Protein AF-A0A2R7QMN0-F1 (afdb_monomer_lite)

Secondary structure (DSSP, 8-state):
--HHHHHHHHHHHHHHTTEEES-GGGTT--BTTEEEEEEEETTSS-EEEEEEE----TT----GGG--EEEETTT--EEE--S-HHHHHHHHHHHHHT-

pLDDT: mean 88.01, std 8.48, range [57.75, 96.19]

Foldseek 3Di:
DFLVVLLVVLQVLLVVLQKHFPDPVQSFPADPQKGKTWIDRRPDRDIWMKIWHADDDPPDDSGSRRTFWIAIPVPRDIQGDDPDPVVNVVRSNVVSVVD

Structure (mmCIF, N/CA/C/O backbone):
data_AF-A0A2R7QMN0-F1
#
_entry.id   AF-A0A2R7QMN0-F1
#
loop_
_atom_site.group_PDB
_atom_site.id
_atom_site.type_symbol
_atom_site.label_atom_id
_atom_site.label_alt_id
_atom_site.label_comp_id
_atom_site.label_asym_id
_atom_site.label_entity_id
_atom_site.label_seq_id
_atom_site.pdbx_PDB_ins_code
_atom_site.Cartn_x
_atom_site.Cartn_y
_atom_site.Cartn_z
_atom_site.occupancy
_atom_site.B_iso_or_equiv
_atom_site.auth_seq_id
_atom_site.auth_comp_id
_atom_site.auth_asym_id
_atom_site.auth_atom_id
_atom_site.pdbx_PDB_model_num
ATOM 1 N N . MET A 1 1 ? -0.553 1.765 -17.767 1.00 67.56 1 MET A N 1
ATOM 2 C CA . MET A 1 1 ? -0.392 2.621 -16.581 1.00 67.56 1 MET A CA 1
ATOM 3 C C . MET A 1 1 ? 0.934 2.280 -15.920 1.00 67.56 1 MET A C 1
ATOM 5 O O . MET A 1 1 ? 1.285 1.101 -15.917 1.00 67.56 1 MET A O 1
ATOM 9 N N . HIS A 1 2 ? 1.699 3.270 -15.461 1.00 82.94 2 HIS A N 1
ATOM 10 C CA . HIS A 1 2 ? 2.987 3.031 -14.802 1.00 82.94 2 HIS A CA 1
ATOM 11 C C . HIS A 1 2 ? 2.792 2.845 -13.290 1.00 82.94 2 HIS A C 1
ATOM 13 O O . HIS A 1 2 ? 1.825 3.344 -12.725 1.00 82.94 2 HIS A O 1
ATOM 19 N N . ALA A 1 3 ? 3.722 2.162 -12.617 1.00 85.31 3 ALA A N 1
ATOM 20 C CA . ALA A 1 3 ? 3.713 1.972 -11.159 1.00 85.31 3 ALA A CA 1
ATOM 21 C C . ALA A 1 3 ? 3.494 3.268 -10.361 1.00 85.31 3 ALA A C 1
ATOM 23 O O . ALA A 1 3 ? 2.749 3.277 -9.386 1.00 85.31 3 ALA A O 1
ATOM 24 N N . ARG A 1 4 ? 4.057 4.388 -10.826 1.00 89.38 4 ARG A N 1
ATOM 25 C CA . ARG A 1 4 ? 3.833 5.703 -10.215 1.00 89.38 4 ARG A CA 1
ATOM 26 C C . ARG A 1 4 ? 2.357 6.112 -10.203 1.00 89.38 4 ARG A C 1
ATOM 28 O O . ARG A 1 4 ? 1.887 6.643 -9.202 1.00 89.38 4 ARG A O 1
ATOM 35 N N . ASP A 1 5 ? 1.643 5.870 -11.296 1.00 90.31 5 ASP A N 1
ATOM 36 C CA . ASP A 1 5 ? 0.227 6.217 -11.421 1.00 90.31 5 ASP A CA 1
ATOM 37 C C . ASP A 1 5 ? -0.617 5.339 -10.484 1.00 90.31 5 ASP A C 1
ATOM 39 O O . ASP A 1 5 ? -1.467 5.853 -9.763 1.00 90.31 5 ASP A O 1
ATOM 43 N N . TRP A 1 6 ? -0.303 4.037 -10.411 1.00 90.94 6 TRP A N 1
ATOM 44 C CA . TRP A 1 6 ? -0.932 3.103 -9.470 1.00 90.94 6 TRP A CA 1
ATOM 45 C C . TRP A 1 6 ? -0.732 3.526 -8.009 1.00 90.94 6 TRP A C 1
ATOM 47 O O . TRP A 1 6 ? -1.663 3.450 -7.212 1.00 90.94 6 TRP A O 1
ATOM 57 N N . MET A 1 7 ? 0.461 4.013 -7.648 1.00 93.50 7 MET A N 1
ATOM 58 C CA . MET A 1 7 ? 0.728 4.546 -6.307 1.00 93.50 7 MET A CA 1
ATOM 59 C C . MET A 1 7 ? -0.104 5.797 -6.018 1.00 93.50 7 MET A C 1
ATOM 61 O O . MET A 1 7 ? -0.727 5.889 -4.963 1.00 93.50 7 MET A O 1
ATOM 65 N N . ILE A 1 8 ? -0.134 6.761 -6.943 1.00 93.06 8 ILE A N 1
ATOM 66 C CA . ILE A 1 8 ? -0.927 7.990 -6.779 1.00 93.06 8 ILE A CA 1
ATOM 67 C C . ILE A 1 8 ? -2.399 7.641 -6.569 1.00 93.06 8 ILE A C 1
ATOM 69 O O . ILE A 1 8 ? -3.034 8.170 -5.660 1.00 93.06 8 ILE A O 1
ATOM 73 N N . GLU A 1 9 ? -2.917 6.720 -7.369 1.00 93.44 9 GLU A N 1
ATOM 74 C CA . GLU A 1 9 ? -4.293 6.269 -7.269 1.00 93.44 9 GLU A CA 1
ATOM 75 C C . GLU A 1 9 ? -4.582 5.535 -5.952 1.00 93.44 9 GLU A C 1
ATOM 77 O O . GLU A 1 9 ? -5.570 5.841 -5.281 1.00 93.44 9 GLU A O 1
ATOM 82 N N . LEU A 1 10 ? -3.691 4.636 -5.525 1.00 94.88 10 LEU A N 1
ATOM 83 C CA . LEU A 1 10 ? -3.787 3.983 -4.220 1.00 94.88 10 LEU A CA 1
ATOM 84 C C . LEU A 1 10 ? -3.830 5.019 -3.091 1.00 94.88 10 LEU A C 1
ATOM 86 O O . LEU A 1 10 ? -4.667 4.910 -2.198 1.00 94.88 10 LEU A O 1
ATOM 90 N N . ARG A 1 11 ? -2.983 6.053 -3.146 1.00 95.19 11 ARG A N 1
ATOM 91 C CA . ARG A 1 11 ? -2.989 7.154 -2.173 1.00 95.19 11 ARG A CA 1
ATOM 92 C C . ARG A 1 11 ? -4.319 7.905 -2.162 1.00 95.19 11 ARG A C 1
ATOM 94 O O . ARG A 1 11 ? -4.807 8.224 -1.082 1.00 95.19 11 ARG A O 1
ATOM 101 N N . THR A 1 12 ? -4.905 8.184 -3.325 1.00 94.81 12 THR A N 1
ATOM 102 C CA . THR A 1 12 ? -6.231 8.813 -3.412 1.00 94.81 12 THR A CA 1
ATOM 103 C C . THR A 1 12 ? -7.291 7.947 -2.737 1.00 94.81 12 THR A C 1
ATOM 105 O O . THR A 1 12 ? -8.045 8.445 -1.908 1.00 94.81 12 THR A O 1
ATOM 108 N N . HIS A 1 13 ? -7.306 6.642 -3.007 1.00 95.00 13 HIS A N 1
ATOM 109 C CA . HIS A 1 13 ? -8.267 5.736 -2.381 1.00 95.00 13 HIS A CA 1
ATOM 110 C C . HIS A 1 13 ? -8.061 5.565 -0.874 1.00 95.00 13 HIS A C 1
ATOM 112 O O . HIS A 1 13 ? -9.045 5.448 -0.146 1.00 95.00 13 HIS A O 1
ATOM 118 N N . LEU A 1 14 ? -6.812 5.559 -0.405 1.00 95.56 14 LEU A N 1
ATOM 119 C CA . LEU A 1 14 ? -6.491 5.581 1.022 1.00 95.56 14 LEU A CA 1
ATOM 120 C C . LEU A 1 14 ? -7.066 6.837 1.681 1.00 95.56 14 LEU A C 1
ATOM 122 O O . LEU A 1 14 ? -7.800 6.721 2.659 1.00 95.56 14 LEU A O 1
ATOM 126 N N . HIS A 1 15 ? -6.814 8.007 1.093 1.00 94.81 15 HIS A N 1
ATOM 127 C CA . HIS A 1 15 ? -7.330 9.281 1.588 1.00 94.81 15 HIS A CA 1
ATOM 128 C C . HIS A 1 15 ? -8.864 9.297 1.639 1.00 94.81 15 HIS A C 1
ATOM 130 O O . HIS A 1 15 ? -9.444 9.649 2.662 1.00 94.81 15 HIS A O 1
ATOM 136 N N . ASP A 1 16 ? -9.539 8.833 0.585 1.00 94.06 16 ASP A N 1
ATOM 137 C CA . ASP A 1 16 ? -11.006 8.735 0.554 1.00 94.06 16 ASP A CA 1
ATOM 138 C C . ASP A 1 16 ? -11.568 7.772 1.617 1.00 94.06 16 ASP A C 1
ATOM 140 O O . ASP A 1 16 ? -12.716 7.911 2.045 1.00 94.06 16 ASP A O 1
ATOM 144 N N . ALA A 1 17 ? -10.767 6.799 2.059 1.00 94.12 17 ALA A N 1
ATOM 145 C CA . ALA A 1 17 ? -11.096 5.878 3.143 1.00 94.12 17 ALA A CA 1
ATOM 146 C C . ALA A 1 17 ? -10.695 6.398 4.539 1.00 94.12 17 ALA A C 1
ATOM 148 O O . ALA A 1 17 ? -10.885 5.681 5.521 1.00 94.12 17 ALA A O 1
ATOM 149 N N . GLY A 1 18 ? -10.167 7.622 4.642 1.00 95.00 18 GLY A N 1
ATOM 150 C CA . GLY A 1 18 ? -9.734 8.237 5.900 1.00 95.00 18 GLY A CA 1
ATOM 151 C C . GLY A 1 18 ? -8.309 7.882 6.326 1.00 95.00 18 GLY A C 1
ATOM 152 O O . GLY A 1 18 ? -7.972 8.065 7.493 1.00 95.00 18 GLY A O 1
ATOM 153 N N . TRP A 1 19 ? -7.478 7.360 5.421 1.00 95.94 19 TRP A N 1
ATOM 154 C CA . TRP A 1 19 ? -6.068 7.050 5.664 1.00 95.94 19 TRP A CA 1
ATOM 155 C C . TRP A 1 19 ? -5.149 8.061 4.987 1.00 95.94 19 TRP A C 1
ATOM 157 O O . TRP A 1 19 ? -5.232 8.287 3.781 1.00 95.94 19 TRP A O 1
ATOM 167 N N . THR A 1 20 ? -4.184 8.580 5.736 1.00 94.31 20 THR A N 1
ATOM 168 C CA . THR A 1 20 ? -3.227 9.567 5.234 1.00 94.31 20 THR A CA 1
ATOM 169 C C . THR A 1 20 ? -1.804 9.043 5.377 1.00 94.31 20 THR A C 1
ATOM 171 O O . THR A 1 20 ? -1.446 8.466 6.402 1.00 94.31 20 THR A O 1
ATOM 174 N N . VAL A 1 21 ? -0.993 9.236 4.331 1.00 93.69 21 VAL A N 1
ATOM 175 C CA . VAL A 1 21 ? 0.443 8.923 4.367 1.00 93.69 21 VAL A CA 1
ATOM 176 C C . VAL A 1 21 ? 1.155 10.000 5.183 1.00 93.69 21 VAL A C 1
ATOM 178 O O . VAL A 1 21 ? 1.091 11.177 4.820 1.00 93.69 21 VAL A O 1
ATOM 181 N N . SER A 1 22 ? 1.829 9.602 6.261 1.00 88.75 22 SER A N 1
ATOM 182 C CA . SER A 1 22 ? 2.429 10.512 7.248 1.00 88.75 22 SER A CA 1
ATOM 183 C C . SER A 1 22 ? 3.488 11.435 6.649 1.00 88.75 22 SER A C 1
ATOM 185 O O . SER A 1 22 ? 3.545 12.613 7.001 1.00 88.75 22 SER A O 1
ATOM 187 N N . ASN A 1 23 ? 4.304 10.924 5.722 1.00 85.94 23 ASN A N 1
ATOM 188 C CA . ASN A 1 23 ? 5.356 11.693 5.070 1.00 85.94 23 ASN A CA 1
ATOM 189 C C . ASN A 1 23 ? 5.158 11.743 3.553 1.00 85.94 23 ASN A C 1
ATOM 191 O O . ASN A 1 23 ? 5.621 10.892 2.796 1.00 85.94 23 ASN A O 1
ATOM 195 N N . THR A 1 24 ? 4.470 12.780 3.077 1.00 82.06 24 THR A N 1
ATOM 196 C CA . THR A 1 24 ? 4.210 12.930 1.641 1.00 82.06 24 THR A CA 1
ATOM 197 C C . THR A 1 24 ? 5.448 13.321 0.826 1.00 82.06 24 THR A C 1
ATOM 199 O O . THR A 1 24 ? 5.400 13.254 -0.401 1.00 82.06 24 THR A O 1
ATOM 202 N N . ALA A 1 25 ? 6.536 13.765 1.468 1.00 80.50 25 ALA A N 1
ATOM 203 C CA . ALA A 1 25 ? 7.777 14.111 0.772 1.00 80.50 25 ALA A CA 1
ATOM 204 C C . ALA A 1 25 ? 8.524 12.860 0.273 1.00 80.50 25 ALA A C 1
ATOM 206 O O . ALA A 1 25 ? 9.210 12.927 -0.744 1.00 80.50 25 ALA A O 1
ATOM 207 N N . GLU A 1 26 ? 8.312 11.720 0.932 1.00 78.94 26 G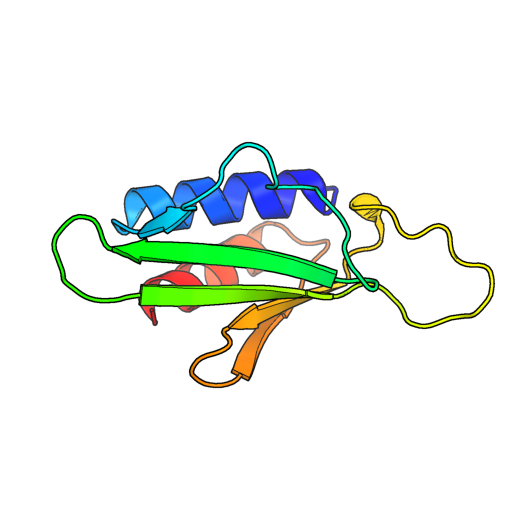LU A N 1
ATOM 208 C CA . GLU A 1 26 ? 9.037 10.463 0.704 1.00 78.94 26 GLU A CA 1
ATOM 209 C C . GLU A 1 26 ? 8.204 9.439 -0.085 1.00 78.94 26 GLU A C 1
ATOM 211 O O . GLU A 1 26 ? 8.575 8.278 -0.211 1.00 78.94 26 GLU A O 1
ATOM 216 N N . LEU A 1 27 ? 7.090 9.867 -0.702 1.00 85.62 27 LEU A N 1
ATOM 217 C CA . LEU A 1 27 ? 6.150 8.979 -1.412 1.00 85.62 27 LEU A CA 1
ATOM 218 C C . LEU A 1 27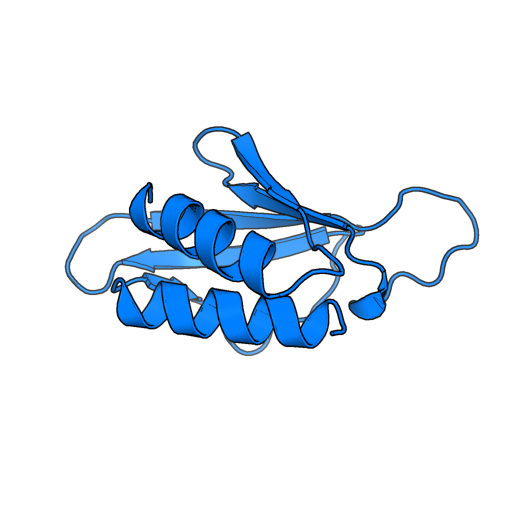 ? 6.799 8.072 -2.465 1.00 85.62 27 LEU A C 1
ATOM 220 O O . LEU A 1 27 ? 6.239 7.032 -2.804 1.00 85.62 27 LEU A O 1
ATOM 224 N N . PHE A 1 28 ? 7.932 8.494 -3.019 1.00 88.19 28 PHE A N 1
ATOM 225 C CA . PHE A 1 28 ? 8.653 7.801 -4.082 1.00 88.19 28 PHE A CA 1
ATOM 226 C C . PHE A 1 28 ? 10.117 7.534 -3.717 1.00 88.19 28 PHE A C 1
ATOM 228 O O . PHE A 1 28 ? 10.907 7.195 -4.600 1.00 88.19 28 PHE A O 1
ATOM 235 N N . GLU A 1 29 ? 10.497 7.748 -2.457 1.00 86.31 29 GLU A N 1
ATOM 236 C CA . GLU A 1 29 ? 11.864 7.526 -2.009 1.00 86.31 29 GLU A CA 1
ATOM 237 C C . GLU A 1 29 ? 12.123 6.031 -1.849 1.00 86.31 29 GLU A C 1
ATOM 239 O O . GLU A 1 29 ? 11.383 5.325 -1.172 1.00 86.31 29 GLU A O 1
ATOM 244 N N . ILE A 1 30 ? 13.178 5.549 -2.503 1.00 83.94 30 ILE A N 1
ATOM 245 C CA . ILE A 1 30 ? 13.572 4.145 -2.450 1.00 83.94 30 ILE A CA 1
ATOM 246 C C . ILE A 1 30 ? 14.680 4.000 -1.415 1.00 83.94 30 ILE A C 1
ATOM 248 O O . ILE A 1 30 ? 15.799 4.474 -1.624 1.00 83.94 30 ILE A O 1
ATOM 252 N N . VAL A 1 31 ? 14.388 3.279 -0.340 1.00 79.38 31 VAL A N 1
ATOM 253 C CA . VAL A 1 31 ? 15.323 2.954 0.736 1.00 79.38 31 VAL A CA 1
ATOM 254 C C . VAL A 1 31 ? 15.485 1.441 0.771 1.00 79.38 31 VAL A C 1
ATOM 256 O O . VAL A 1 31 ? 14.512 0.702 0.779 1.00 79.38 31 VAL A O 1
ATOM 259 N N . CYS A 1 32 ? 16.724 0.946 0.730 1.00 77.19 32 CYS A N 1
ATOM 260 C CA . CYS A 1 32 ? 17.003 -0.497 0.808 1.00 77.19 32 CYS A CA 1
ATOM 261 C C . CYS A 1 32 ? 16.246 -1.385 -0.211 1.00 77.19 32 CYS A C 1
ATOM 263 O O . CYS A 1 32 ? 16.075 -2.572 0.038 1.00 77.19 32 CYS A O 1
ATOM 265 N N . LYS A 1 33 ? 15.905 -0.849 -1.397 1.00 79.19 33 LYS A N 1
ATOM 266 C CA . LYS A 1 33 ? 15.089 -1.497 -2.457 1.00 79.19 33 LYS A CA 1
ATOM 267 C C . LYS A 1 33 ? 13.589 -1.599 -2.157 1.00 79.19 33 LYS A C 1
ATOM 269 O O . LYS A 1 33 ? 12.879 -2.362 -2.813 1.00 79.19 33 LYS A O 1
ATOM 274 N N . GLU A 1 34 ? 13.101 -0.793 -1.235 1.00 86.12 34 GLU A N 1
ATOM 275 C CA . GLU A 1 34 ? 11.694 -0.724 -0.870 1.00 86.12 34 GLU A CA 1
ATOM 276 C C . GLU A 1 34 ? 11.264 0.745 -0.791 1.00 86.12 34 GLU A C 1
ATOM 278 O O . GLU A 1 34 ? 12.095 1.653 -0.740 1.00 86.12 34 GLU A O 1
ATOM 283 N N . ILE A 1 35 ? 9.958 0.983 -0.837 1.00 91.56 35 ILE A N 1
ATOM 284 C CA . ILE A 1 35 ? 9.359 2.271 -0.469 1.00 91.56 35 ILE A CA 1
ATOM 285 C C . ILE A 1 35 ? 8.417 1.974 0.686 1.00 91.56 35 ILE A C 1
ATOM 287 O O . ILE A 1 35 ? 7.636 1.026 0.601 1.00 91.56 35 ILE A O 1
ATOM 291 N N . GLU A 1 36 ? 8.469 2.769 1.743 1.00 93.69 36 GLU A N 1
ATOM 292 C CA . GLU A 1 36 ? 7.634 2.583 2.927 1.00 93.69 36 GLU A CA 1
ATOM 293 C C . GLU A 1 36 ? 6.671 3.758 3.065 1.00 93.69 36 GLU A C 1
ATOM 295 O O . GLU A 1 36 ? 7.070 4.921 3.008 1.00 93.69 36 GLU A O 1
ATOM 300 N N . TRP A 1 37 ? 5.383 3.460 3.219 1.00 95.75 37 TRP A N 1
ATOM 301 C CA . TRP A 1 37 ? 4.357 4.448 3.528 1.00 95.75 37 TRP A CA 1
ATOM 302 C C . TRP A 1 37 ? 3.746 4.149 4.887 1.00 95.75 37 TRP A C 1
ATOM 304 O O . TRP A 1 37 ? 2.952 3.216 5.025 1.00 95.75 37 TRP A O 1
ATOM 314 N N . ASP A 1 38 ? 4.044 5.004 5.857 1.00 95.12 38 ASP A N 1
AT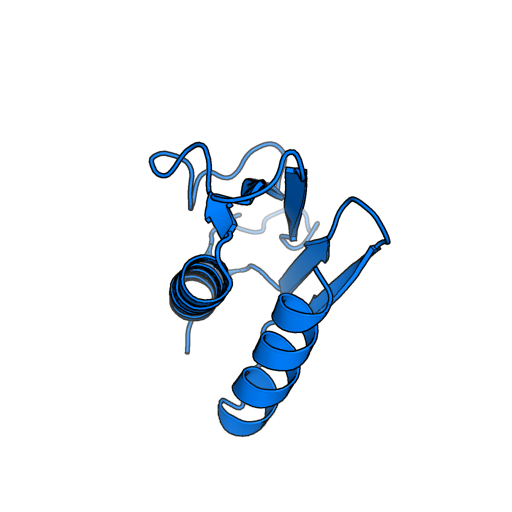OM 315 C CA . ASP A 1 38 ? 3.337 5.031 7.131 1.00 95.12 38 ASP A CA 1
ATOM 316 C C . ASP A 1 38 ? 1.942 5.621 6.953 1.00 95.12 38 ASP A C 1
ATOM 318 O O . ASP A 1 38 ? 1.786 6.755 6.489 1.00 95.12 38 ASP A O 1
ATOM 322 N N . LEU A 1 39 ? 0.926 4.872 7.366 1.00 95.44 39 LEU A N 1
ATOM 323 C CA . LEU A 1 39 ? -0.473 5.263 7.305 1.00 95.44 39 LEU A CA 1
ATOM 324 C C . LEU A 1 39 ? -0.999 5.619 8.691 1.00 95.44 39 LEU A C 1
ATOM 326 O O . LEU A 1 39 ? -0.844 4.863 9.652 1.00 95.44 39 LEU A O 1
ATOM 330 N N . VAL A 1 40 ? -1.714 6.737 8.768 1.00 95.00 40 VAL A N 1
ATOM 331 C CA . VAL A 1 40 ? -2.462 7.160 9.955 1.00 95.00 40 VAL A CA 1
ATOM 332 C C . VAL A 1 40 ? -3.913 7.368 9.561 1.00 95.00 40 VAL A C 1
ATOM 334 O O . VAL A 1 40 ? -4.205 8.015 8.555 1.00 95.00 40 VAL A O 1
ATOM 337 N N . HIS A 1 41 ? -4.829 6.814 10.348 1.00 94.88 41 HIS A N 1
ATOM 338 C CA . HIS A 1 41 ? -6.252 6.994 10.110 1.00 94.88 41 HIS A CA 1
ATOM 339 C C . HIS A 1 41 ? -6.755 8.282 10.777 1.00 94.88 41 HIS A C 1
ATOM 341 O O . HIS A 1 41 ? -6.622 8.456 11.984 1.00 94.88 41 HIS A O 1
ATOM 347 N N . GLU A 1 42 ? -7.402 9.172 10.030 1.00 89.56 42 GLU A N 1
ATOM 348 C CA . GLU A 1 42 ? -7.718 10.538 10.479 1.00 89.56 42 GLU A CA 1
ATOM 349 C C . GLU A 1 42 ? -8.628 10.594 11.712 1.00 89.56 42 GLU A C 1
ATOM 351 O O . GLU A 1 42 ? -8.475 11.456 12.576 1.00 89.56 42 GLU A O 1
ATOM 356 N N . TRP A 1 43 ? -9.578 9.663 11.809 1.00 88.25 43 TRP A N 1
ATOM 357 C CA . TRP A 1 43 ? -10.590 9.659 12.874 1.00 88.25 43 TRP A CA 1
ATOM 358 C C . TRP A 1 43 ? -10.377 8.569 13.927 1.00 88.25 43 TRP A C 1
ATOM 360 O O . TRP A 1 43 ? -11.257 8.335 14.755 1.00 88.25 43 TRP A O 1
ATOM 370 N N . SER A 1 44 ? -9.252 7.849 13.890 1.00 88.88 44 SER A N 1
ATOM 371 C CA . SER A 1 44 ? -8.984 6.768 14.843 1.00 88.88 44 SER A CA 1
ATOM 372 C C . SER A 1 44 ? -7.512 6.710 15.231 1.00 88.88 44 SER A C 1
ATOM 374 O O . SER A 1 44 ? -6.656 7.222 14.529 1.00 88.88 44 SER A O 1
ATOM 376 N N . ALA A 1 45 ? -7.192 6.049 16.341 1.00 88.31 45 ALA A N 1
ATOM 377 C CA . ALA A 1 45 ? -5.799 5.821 16.732 1.00 88.31 45 ALA A CA 1
ATOM 378 C C . ALA A 1 45 ? -5.126 4.686 15.928 1.00 88.31 45 ALA A C 1
ATOM 380 O O . ALA A 1 45 ? -4.102 4.158 16.357 1.00 88.31 45 ALA A O 1
ATOM 381 N N . LYS A 1 46 ? -5.725 4.248 14.810 1.00 91.88 46 LYS A N 1
ATOM 382 C CA . LYS A 1 46 ? -5.167 3.185 13.976 1.00 91.88 46 LYS A CA 1
ATOM 383 C C . LYS A 1 46 ? -4.020 3.717 13.125 1.00 91.88 46 LYS A C 1
ATOM 385 O O . LYS A 1 46 ? -4.126 4.776 12.505 1.00 91.88 46 LYS A O 1
ATOM 390 N N . THR A 1 47 ? -2.976 2.909 13.043 1.00 95.00 47 THR A N 1
ATOM 391 C CA . THR A 1 47 ? -1.827 3.104 12.164 1.00 95.00 47 THR A CA 1
ATOM 392 C C . THR A 1 47 ? -1.528 1.800 11.439 1.00 95.00 47 THR A C 1
ATOM 394 O O . THR A 1 47 ? -1.775 0.725 11.988 1.00 95.00 47 THR A O 1
ATOM 397 N N . ASP A 1 48 ? -0.974 1.887 10.240 1.00 95.38 48 ASP A N 1
ATOM 398 C CA . ASP A 1 48 ? -0.457 0.734 9.499 1.00 95.38 48 ASP A CA 1
ATOM 399 C C . ASP A 1 48 ? 0.712 1.180 8.614 1.00 95.38 48 ASP A C 1
ATOM 401 O O . ASP A 1 48 ? 1.019 2.367 8.547 1.00 95.38 48 ASP A O 1
ATOM 405 N N . MET A 1 49 ? 1.357 0.246 7.927 1.00 95.56 49 MET A N 1
ATOM 406 C CA . MET A 1 49 ? 2.441 0.528 6.996 1.00 95.56 49 MET A CA 1
ATOM 407 C C . MET A 1 49 ? 2.242 -0.255 5.701 1.00 95.56 49 MET A C 1
ATOM 409 O O . MET A 1 49 ? 1.897 -1.441 5.711 1.00 95.56 49 MET A O 1
ATOM 413 N N . LEU A 1 50 ? 2.484 0.407 4.574 1.00 96.19 50 LEU A N 1
ATOM 414 C CA . LEU A 1 50 ? 2.563 -0.225 3.264 1.00 96.19 50 LEU A CA 1
ATOM 415 C C . LEU A 1 50 ? 4.011 -0.256 2.787 1.00 96.19 50 LEU A C 1
ATOM 417 O O . LEU A 1 50 ? 4.681 0.770 2.779 1.00 96.19 50 LEU A O 1
ATOM 421 N N . VAL A 1 51 ? 4.463 -1.425 2.344 1.00 94.81 51 VAL A N 1
ATOM 422 C CA . VAL A 1 51 ? 5.811 -1.641 1.810 1.00 94.81 51 VAL A CA 1
ATOM 423 C C . VAL A 1 51 ? 5.706 -1.990 0.333 1.00 94.81 51 VAL A C 1
ATOM 425 O O . VAL A 1 51 ? 5.055 -2.973 -0.036 1.00 94.81 51 VAL A O 1
ATOM 428 N N . PHE A 1 52 ? 6.311 -1.176 -0.524 1.00 93.88 52 PHE A N 1
ATOM 429 C CA . PHE A 1 52 ? 6.343 -1.368 -1.970 1.00 93.88 52 PHE A CA 1
ATOM 430 C C . PHE A 1 52 ? 7.652 -2.036 -2.372 1.00 93.88 52 PHE A C 1
ATOM 432 O O . PHE A 1 52 ? 8.731 -1.570 -2.013 1.00 93.88 52 PHE A O 1
ATOM 439 N N . TRP A 1 53 ? 7.551 -3.105 -3.158 1.00 90.19 53 TRP A N 1
ATOM 440 C CA . TRP A 1 53 ? 8.677 -3.992 -3.429 1.00 90.19 53 TRP A CA 1
ATOM 441 C C . TRP A 1 53 ? 9.220 -3.833 -4.845 1.00 90.19 53 TRP A C 1
ATOM 443 O O . TRP A 1 53 ? 8.473 -3.918 -5.830 1.00 90.19 53 TRP A O 1
ATOM 453 N N . LEU A 1 54 ? 10.542 -3.674 -4.930 1.00 86.81 54 LEU A N 1
ATOM 454 C CA . LEU A 1 54 ? 11.307 -3.682 -6.174 1.00 86.81 54 LEU A CA 1
ATOM 455 C C . LEU A 1 54 ? 11.910 -5.071 -6.455 1.00 86.81 54 LEU A C 1
ATOM 457 O O . LEU A 1 54 ? 12.148 -5.860 -5.533 1.00 86.81 54 LEU A O 1
ATOM 461 N N . PRO A 1 55 ? 12.189 -5.398 -7.728 1.00 78.94 55 PRO A N 1
ATOM 462 C CA . PRO A 1 55 ? 12.893 -6.618 -8.090 1.00 78.94 55 PRO A CA 1
ATOM 463 C C . PRO A 1 55 ? 14.292 -6.686 -7.459 1.00 78.94 55 PRO A C 1
ATOM 465 O O . PRO A 1 55 ? 15.015 -5.704 -7.320 1.00 78.94 55 PRO A O 1
ATOM 468 N N . SER A 1 56 ? 14.691 -7.896 -7.065 1.00 70.12 56 SER A N 1
ATOM 469 C CA . SER A 1 56 ? 15.928 -8.147 -6.316 1.00 70.12 56 SER A CA 1
ATOM 470 C C . SER A 1 56 ? 17.096 -8.629 -7.189 1.00 70.12 56 SER A C 1
ATOM 472 O O . SER A 1 56 ? 17.950 -9.366 -6.695 1.00 70.12 56 SER A O 1
ATOM 474 N N . HIS A 1 57 ? 17.181 -8.241 -8.467 1.00 68.75 57 HIS A N 1
ATOM 475 C CA . HIS A 1 57 ? 18.264 -8.723 -9.336 1.00 68.75 57 HIS A CA 1
ATOM 476 C C . HIS A 1 57 ? 19.498 -7.802 -9.318 1.00 68.75 57 HIS A C 1
ATOM 478 O O . HIS A 1 57 ? 19.376 -6.580 -9.205 1.00 68.75 57 HIS A O 1
ATOM 484 N N . PRO A 1 58 ? 20.719 -8.363 -9.415 1.00 57.75 58 PRO A N 1
ATOM 485 C CA . PRO A 1 58 ? 21.930 -7.574 -9.607 1.00 57.75 58 PRO A CA 1
ATOM 486 C C . PRO A 1 58 ? 21.924 -6.910 -10.992 1.00 57.75 58 PRO A C 1
ATOM 488 O O . PRO A 1 58 ? 21.867 -7.607 -12.001 1.00 57.75 58 PRO A O 1
ATOM 491 N N . GLY A 1 59 ? 22.035 -5.579 -11.039 1.00 62.50 59 GLY A N 1
ATOM 492 C CA . GLY A 1 59 ? 22.126 -4.805 -12.287 1.00 62.50 59 GLY A CA 1
ATOM 493 C C . GLY A 1 59 ? 20.855 -4.047 -12.682 1.00 62.50 59 GLY A C 1
ATOM 494 O O . GLY A 1 59 ? 20.923 -3.231 -13.599 1.00 62.50 59 GLY A O 1
ATOM 495 N N . ASP A 1 60 ? 19.742 -4.258 -11.976 1.00 65.12 60 ASP A N 1
ATOM 496 C CA . ASP A 1 60 ? 18.508 -3.504 -12.204 1.00 65.12 60 ASP A CA 1
ATOM 497 C C . ASP A 1 60 ? 18.637 -2.067 -11.676 1.00 65.12 60 ASP A C 1
ATOM 499 O O . ASP A 1 60 ? 19.195 -1.812 -10.601 1.00 65.12 60 ASP A O 1
ATOM 503 N N . VAL A 1 61 ? 18.108 -1.110 -12.442 1.00 65.12 61 VAL A N 1
ATOM 504 C CA . VAL A 1 61 ? 17.893 0.249 -11.946 1.00 65.12 61 VAL A CA 1
ATOM 505 C C . VAL A 1 61 ? 16.681 0.179 -11.027 1.00 65.12 61 VAL A C 1
ATOM 507 O O . VAL A 1 61 ? 15.596 -0.165 -11.463 1.00 65.12 61 VAL A O 1
ATOM 510 N N . ASN A 1 62 ? 16.863 0.484 -9.748 1.00 71.31 62 ASN A N 1
ATOM 511 C CA . ASN A 1 62 ? 15.769 0.499 -8.784 1.00 71.31 62 ASN A CA 1
ATOM 512 C C . ASN A 1 62 ? 14.993 1.808 -8.943 1.00 71.31 62 ASN A C 1
ATOM 514 O O . ASN A 1 62 ? 15.336 2.804 -8.306 1.00 71.31 62 ASN A O 1
ATOM 518 N N . THR A 1 63 ? 13.997 1.835 -9.829 1.00 82.69 63 THR A N 1
ATOM 519 C CA . THR A 1 63 ? 13.108 2.990 -9.994 1.00 82.69 63 THR A CA 1
ATOM 520 C C . THR A 1 63 ? 11.678 2.645 -9.612 1.00 82.69 63 THR A C 1
ATOM 522 O O . THR A 1 63 ? 11.269 1.491 -9.635 1.00 82.69 63 THR A O 1
ATOM 525 N N . VAL A 1 64 ? 10.869 3.670 -9.334 1.00 82.56 64 VAL A N 1
ATOM 526 C CA . VAL A 1 64 ? 9.427 3.504 -9.092 1.00 82.56 64 VAL A CA 1
ATOM 527 C C . VAL A 1 64 ? 8.746 2.736 -10.226 1.00 82.56 64 VAL A C 1
ATOM 529 O O . VAL A 1 64 ? 7.795 2.011 -9.968 1.00 82.56 64 VAL A O 1
ATOM 532 N N . ALA A 1 65 ? 9.218 2.870 -11.473 1.00 82.94 65 ALA A N 1
ATOM 533 C CA . ALA A 1 65 ? 8.634 2.180 -12.621 1.00 82.94 65 ALA A CA 1
ATOM 534 C C . ALA A 1 65 ? 8.744 0.648 -12.528 1.00 82.94 65 ALA A C 1
ATOM 536 O O . ALA A 1 65 ? 7.944 -0.041 -13.159 1.00 82.94 65 ALA A O 1
ATOM 537 N N . ASP A 1 66 ? 9.683 0.144 -11.726 1.00 83.00 66 ASP A N 1
ATOM 538 C CA . ASP A 1 66 ? 9.994 -1.278 -11.581 1.00 83.00 66 ASP A CA 1
ATOM 539 C C . ASP A 1 66 ? 9.239 -1.940 -10.421 1.00 83.00 66 ASP A C 1
ATOM 541 O O . ASP A 1 66 ? 9.405 -3.134 -10.175 1.00 83.00 66 ASP A O 1
ATOM 545 N N . LEU A 1 67 ? 8.397 -1.195 -9.697 1.00 88.19 67 LEU A N 1
ATOM 546 C CA . LEU A 1 67 ? 7.601 -1.753 -8.607 1.00 88.19 67 LEU A CA 1
ATOM 547 C C . LEU A 1 67 ? 6.649 -2.840 -9.103 1.00 88.19 67 LEU A C 1
ATOM 549 O O . LEU A 1 67 ? 5.936 -2.679 -10.097 1.00 88.19 67 LEU A O 1
ATOM 553 N N . LEU A 1 68 ? 6.597 -3.932 -8.347 1.00 88.25 68 LEU A N 1
ATOM 554 C CA . LEU A 1 68 ? 5.804 -5.106 -8.703 1.00 88.25 68 LEU A CA 1
ATOM 555 C C . LEU A 1 68 ? 4.497 -5.180 -7.912 1.00 88.25 68 LEU A C 1
ATOM 557 O O . LEU A 1 68 ? 3.452 -5.549 -8.450 1.00 88.25 68 LEU A O 1
ATOM 561 N N . TYR A 1 69 ? 4.561 -4.877 -6.619 1.00 91.81 69 TYR A N 1
ATOM 562 C CA . TYR A 1 69 ? 3.433 -4.987 -5.704 1.00 91.81 69 TYR A CA 1
ATOM 563 C C . TYR A 1 69 ? 3.686 -4.187 -4.426 1.00 91.81 69 TYR A C 1
ATOM 565 O O . TYR A 1 69 ? 4.815 -3.799 -4.121 1.00 91.81 69 TYR A O 1
ATOM 573 N N . VAL A 1 70 ? 2.618 -4.003 -3.658 1.00 95.00 70 VAL A N 1
ATOM 574 C CA . VAL A 1 70 ? 2.647 -3.459 -2.301 1.00 95.00 70 VAL A CA 1
ATOM 575 C C . VAL A 1 70 ? 2.114 -4.492 -1.315 1.00 95.00 70 VAL A C 1
ATOM 577 O O . VAL A 1 70 ? 1.201 -5.259 -1.637 1.00 95.00 70 VAL A O 1
ATOM 580 N N . THR A 1 71 ? 2.689 -4.531 -0.119 1.00 96.12 71 THR A N 1
ATOM 581 C CA . THR A 1 71 ? 2.208 -5.346 0.998 1.00 96.12 71 THR A CA 1
ATOM 582 C C . THR A 1 71 ? 1.851 -4.484 2.185 1.00 96.12 71 THR A C 1
ATOM 584 O O . THR A 1 71 ? 2.561 -3.533 2.502 1.00 96.12 71 THR A O 1
ATOM 587 N N . ARG A 1 72 ? 0.797 -4.873 2.888 1.00 95.94 72 ARG A N 1
ATOM 588 C CA . ARG A 1 72 ? 0.472 -4.343 4.203 1.00 95.94 72 ARG A CA 1
ATOM 589 C C . ARG A 1 72 ? 1.298 -5.042 5.275 1.00 95.94 72 ARG A C 1
ATOM 591 O O . ARG A 1 72 ? 1.340 -6.270 5.317 1.00 95.94 72 ARG A O 1
ATOM 598 N N . ALA A 1 73 ? 1.938 -4.266 6.140 1.00 94.31 73 ALA A N 1
ATOM 599 C CA . ALA A 1 73 ? 2.821 -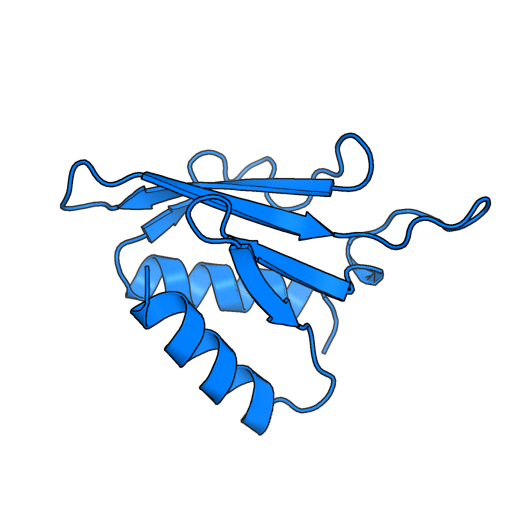4.793 7.172 1.00 94.31 73 ALA A CA 1
ATOM 600 C C . ALA A 1 73 ? 2.061 -5.560 8.266 1.00 94.31 73 ALA A C 1
ATOM 602 O O . ALA A 1 73 ? 2.573 -6.555 8.774 1.00 94.31 73 ALA A O 1
ATOM 603 N N . SER A 1 74 ? 0.844 -5.127 8.610 1.00 92.94 74 SER A N 1
ATOM 604 C CA . SER A 1 74 ? 0.073 -5.703 9.719 1.00 92.94 74 SER A CA 1
ATOM 605 C C . SER A 1 74 ? -0.360 -7.159 9.512 1.00 92.94 74 SER A C 1
ATOM 607 O O . SER A 1 74 ? -0.419 -7.916 10.482 1.00 92.94 74 SER A O 1
ATOM 609 N N . ASP A 1 75 ? -0.644 -7.577 8.275 1.00 93.75 75 ASP A N 1
ATOM 610 C CA . ASP A 1 75 ? -1.161 -8.923 7.985 1.00 93.75 75 ASP A CA 1
ATOM 611 C C . ASP A 1 75 ? -0.598 -9.585 6.714 1.00 93.75 75 ASP A C 1
ATOM 613 O O . ASP A 1 75 ? -0.982 -10.706 6.374 1.00 93.75 75 ASP A O 1
ATOM 617 N N . GLY A 1 76 ? 0.308 -8.912 6.001 1.00 94.25 76 GLY A N 1
ATOM 618 C CA . GLY A 1 76 ? 0.917 -9.418 4.774 1.00 94.25 76 GLY A CA 1
ATOM 619 C C . GLY A 1 76 ? 0.003 -9.398 3.547 1.00 94.25 76 GLY A C 1
ATOM 620 O O . GLY A 1 76 ? 0.372 -9.970 2.517 1.00 94.25 76 GLY A O 1
ATOM 621 N N . ALA A 1 77 ? -1.173 -8.760 3.610 1.00 94.38 77 ALA A N 1
ATOM 622 C CA . ALA A 1 77 ? -2.042 -8.609 2.449 1.00 94.38 77 ALA A CA 1
ATOM 623 C C . ALA A 1 77 ? -1.283 -7.928 1.304 1.00 94.38 77 ALA A C 1
ATOM 625 O O . ALA A 1 77 ? -0.591 -6.931 1.503 1.00 94.38 77 ALA A O 1
ATOM 626 N N . ARG A 1 78 ? -1.425 -8.467 0.092 1.00 94.69 78 ARG A N 1
ATOM 627 C CA . ARG A 1 78 ? -0.668 -8.046 -1.089 1.00 94.69 78 ARG A CA 1
ATOM 628 C C . ARG A 1 78 ? -1.591 -7.496 -2.166 1.00 94.69 78 ARG A C 1
ATOM 630 O O . ARG A 1 78 ? -2.605 -8.112 -2.492 1.00 94.69 78 ARG A O 1
ATOM 637 N N . LEU A 1 79 ? -1.182 -6.387 -2.770 1.00 94.19 79 LEU A N 1
ATOM 638 C CA . LEU A 1 79 ? -1.806 -5.800 -3.947 1.00 94.19 79 LEU A CA 1
ATOM 639 C C . LEU A 1 79 ? -0.765 -5.713 -5.070 1.00 94.19 79 LEU A C 1
ATOM 641 O O . LEU A 1 79 ? 0.196 -4.953 -4.991 1.00 94.19 79 LEU A O 1
ATOM 645 N N . ASP A 1 80 ? -0.950 -6.526 -6.111 1.00 92.00 80 ASP A N 1
ATOM 646 C CA . ASP A 1 80 ? -0.084 -6.513 -7.294 1.00 92.00 80 ASP A CA 1
ATOM 647 C C . ASP A 1 80 ? -0.402 -5.329 -8.200 1.00 92.00 80 ASP A C 1
ATOM 649 O O . ASP A 1 80 ? -1.570 -5.092 -8.520 1.00 92.00 80 ASP A O 1
ATOM 653 N N . PHE A 1 81 ? 0.630 -4.669 -8.718 1.00 88.88 81 PHE A N 1
ATOM 654 C CA . PHE A 1 81 ? 0.457 -3.728 -9.816 1.00 88.88 81 PHE A CA 1
ATOM 655 C C . PHE A 1 81 ? 0.146 -4.512 -11.098 1.00 88.88 81 PHE A C 1
ATOM 657 O O . PHE A 1 81 ? 0.810 -5.493 -11.442 1.00 88.88 81 PHE A O 1
ATOM 664 N N . ARG A 1 82 ? -0.937 -4.136 -11.785 1.00 79.75 82 ARG A N 1
ATOM 665 C CA . ARG A 1 82 ? -1.462 -4.850 -12.963 1.00 79.75 82 ARG A CA 1
ATOM 666 C C . ARG A 1 82 ? -1.340 -3.983 -14.213 1.00 79.75 82 ARG A C 1
ATOM 668 O O . ARG A 1 82 ? -1.071 -2.795 -14.135 1.00 79.75 82 ARG A O 1
ATOM 675 N N . SER A 1 83 ? -1.525 -4.580 -15.388 1.00 73.38 83 SER A N 1
ATOM 676 C CA . SER A 1 83 ? -1.640 -3.846 -16.658 1.00 73.38 83 SER A CA 1
ATOM 677 C C . SER A 1 83 ? -3.094 -3.569 -17.070 1.00 73.38 83 SER A C 1
ATOM 679 O O . SER A 1 83 ? -3.321 -2.754 -17.959 1.00 73.38 83 SER A O 1
ATOM 681 N N . ASP A 1 84 ? -4.062 -4.230 -16.420 1.00 84.12 84 ASP A N 1
ATOM 682 C CA . ASP A 1 84 ? -5.510 -4.109 -16.644 1.00 84.12 84 ASP A CA 1
ATOM 683 C C . ASP A 1 84 ? -6.148 -3.243 -15.544 1.00 84.12 84 ASP A C 1
ATOM 685 O O . ASP A 1 84 ? -6.152 -3.626 -14.371 1.00 84.12 84 ASP A O 1
ATOM 689 N N . ASP A 1 85 ? -6.688 -2.092 -15.950 1.00 79.12 85 ASP A N 1
ATOM 690 C CA . 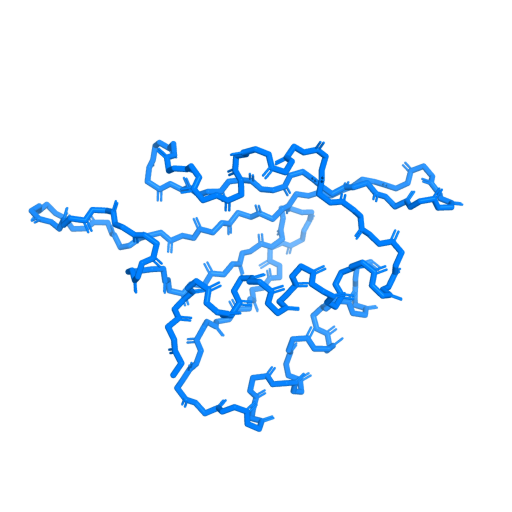ASP A 1 85 ? -7.303 -1.088 -15.073 1.00 79.12 85 ASP A CA 1
ATOM 691 C C . ASP A 1 85 ? -8.574 -1.586 -14.382 1.00 79.12 85 ASP A C 1
ATOM 693 O O . ASP A 1 85 ? -8.718 -1.458 -13.170 1.00 79.12 85 ASP A O 1
ATOM 697 N N . VAL A 1 86 ? -9.460 -2.288 -15.091 1.00 82.7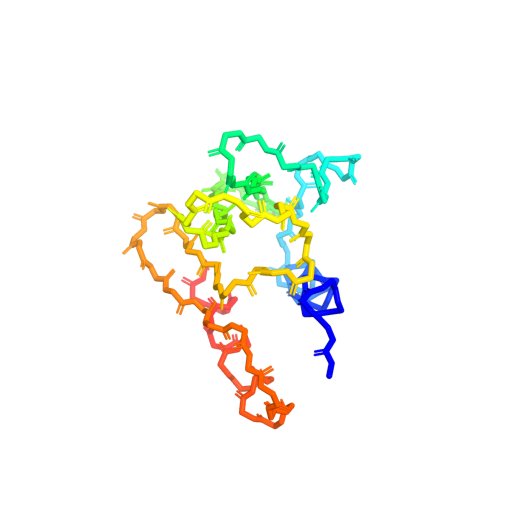5 86 VAL A N 1
ATOM 698 C CA . VAL A 1 86 ? -10.725 -2.763 -14.505 1.00 82.75 86 VAL A CA 1
ATOM 699 C C . VAL A 1 86 ? -10.463 -3.710 -13.337 1.00 82.75 86 VAL A C 1
ATOM 701 O O . VAL A 1 86 ? -11.085 -3.595 -12.276 1.00 82.75 86 VAL A O 1
ATOM 704 N N . ARG A 1 87 ? -9.528 -4.649 -13.518 1.00 84.94 87 ARG A N 1
ATOM 705 C CA . ARG A 1 87 ? -9.151 -5.584 -12.453 1.00 84.94 87 ARG A CA 1
ATOM 706 C C . ARG A 1 87 ? -8.470 -4.868 -11.304 1.00 84.94 87 ARG A C 1
ATOM 708 O O . ARG A 1 87 ? -8.827 -5.140 -10.159 1.00 84.94 87 ARG A O 1
ATOM 715 N N . TRP A 1 88 ? -7.547 -3.958 -11.611 1.00 88.12 88 TRP A N 1
ATOM 716 C CA . TRP A 1 88 ? -6.862 -3.166 -10.602 1.00 88.12 88 TRP A CA 1
ATOM 717 C C . TRP A 1 88 ? -7.845 -2.435 -9.689 1.00 88.12 88 TRP A C 1
ATOM 719 O O . TRP A 1 88 ? -7.774 -2.621 -8.473 1.00 88.12 88 TRP A O 1
ATOM 729 N N . GLN A 1 89 ? -8.785 -1.675 -10.262 1.00 89.62 89 GLN A N 1
ATOM 730 C CA . GLN A 1 89 ? -9.741 -0.864 -9.506 1.00 89.62 89 GLN A CA 1
ATOM 731 C C . GLN A 1 89 ? -10.477 -1.694 -8.458 1.00 89.62 89 GLN A C 1
ATOM 733 O O . GLN A 1 89 ? -10.612 -1.296 -7.300 1.00 89.62 89 GLN A O 1
ATOM 738 N N . ALA A 1 90 ? -10.962 -2.868 -8.866 1.00 90.56 90 ALA A N 1
ATOM 739 C CA . ALA A 1 90 ? -11.701 -3.758 -7.985 1.00 90.56 90 ALA A CA 1
ATOM 740 C C . ALA A 1 90 ? -10.815 -4.295 -6.851 1.00 90.56 90 ALA A C 1
ATOM 742 O O . ALA A 1 90 ? -11.221 -4.258 -5.686 1.00 90.56 90 ALA A O 1
ATOM 743 N N . THR A 1 91 ? -9.601 -4.757 -7.168 1.00 91.94 91 THR A N 1
ATOM 744 C CA . THR A 1 91 ? -8.664 -5.283 -6.164 1.00 91.94 91 THR A CA 1
ATOM 745 C C . THR A 1 91 ? -8.144 -4.212 -5.214 1.00 91.94 91 THR A C 1
ATOM 747 O O . THR A 1 91 ? -8.083 -4.460 -4.015 1.00 91.94 91 THR A O 1
ATOM 750 N N . MET A 1 92 ? -7.843 -3.012 -5.706 1.00 94.25 92 MET A N 1
ATOM 751 C CA . MET A 1 92 ? -7.374 -1.887 -4.899 1.00 94.25 92 MET A CA 1
ATOM 752 C C . MET A 1 92 ? -8.455 -1.426 -3.920 1.00 94.25 92 MET A C 1
ATOM 754 O O . MET A 1 92 ? -8.186 -1.282 -2.731 1.00 94.25 92 MET A O 1
ATOM 758 N N . LYS A 1 93 ? -9.703 -1.259 -4.379 1.00 93.12 93 LYS A N 1
ATOM 759 C CA . LYS A 1 93 ? -10.819 -0.895 -3.490 1.00 93.12 93 LYS A CA 1
ATOM 760 C C . LYS A 1 93 ? -11.043 -1.944 -2.406 1.00 93.12 93 LYS A C 1
ATOM 762 O O . LYS A 1 93 ? -11.293 -1.591 -1.257 1.00 93.12 93 LYS A O 1
ATOM 767 N N . ALA A 1 94 ? -10.951 -3.228 -2.756 1.00 93.62 94 ALA A N 1
ATOM 768 C CA . ALA A 1 94 ? -11.060 -4.312 -1.785 1.00 93.62 94 ALA A CA 1
ATOM 769 C C . ALA A 1 94 ? -9.899 -4.301 -0.776 1.00 93.62 94 ALA A C 1
ATOM 771 O O . ALA A 1 94 ? -10.145 -4.459 0.418 1.00 93.62 94 ALA A O 1
ATOM 772 N N . PHE A 1 95 ? -8.672 -4.066 -1.248 1.00 95.19 95 PHE A N 1
ATOM 773 C CA . PHE A 1 95 ? -7.473 -3.938 -0.425 1.00 95.19 95 PHE A CA 1
ATOM 774 C C . PHE A 1 95 ? -7.611 -2.793 0.585 1.00 95.19 95 PHE A C 1
ATOM 776 O O . PHE A 1 95 ? -7.515 -3.028 1.787 1.00 95.19 95 PHE A O 1
ATOM 783 N N . VAL A 1 96 ? -7.959 -1.589 0.119 1.00 94.19 96 VAL A N 1
ATOM 784 C CA . VAL A 1 96 ? -8.120 -0.404 0.976 1.00 94.19 96 VAL A CA 1
ATOM 785 C C . VAL A 1 96 ? -9.262 -0.573 1.977 1.00 94.19 96 VAL A C 1
ATOM 787 O O . VAL A 1 96 ? -9.101 -0.260 3.149 1.00 94.19 96 VAL A O 1
ATOM 790 N N . ARG A 1 97 ? -10.407 -1.130 1.562 1.00 92.38 97 ARG A N 1
ATOM 791 C CA . ARG A 1 97 ? -11.548 -1.370 2.467 1.00 92.38 97 ARG A CA 1
ATOM 792 C C . ARG A 1 97 ? -11.220 -2.354 3.596 1.00 92.38 97 ARG A C 1
ATOM 794 O O . ARG A 1 97 ? -11.963 -2.432 4.568 1.00 92.38 97 ARG A O 1
ATOM 801 N N . SER A 1 98 ? -10.177 -3.161 3.430 1.00 91.19 98 SER A N 1
ATOM 802 C CA . SER A 1 98 ? -9.772 -4.157 4.419 1.00 91.19 98 SER A CA 1
ATOM 803 C C . SER A 1 98 ? -8.804 -3.625 5.480 1.00 91.19 98 SER A C 1
ATOM 805 O O . SER A 1 98 ? -8.440 -4.399 6.365 1.00 91.19 98 SER A O 1
ATOM 807 N N . LEU A 1 99 ? -8.352 -2.366 5.373 1.00 87.56 99 LEU A N 1
ATOM 808 C CA . LEU A 1 99 ? -7.536 -1.648 6.371 1.00 87.56 99 LEU A CA 1
ATOM 809 C C . LEU A 1 99 ? -8.340 -1.276 7.630 1.00 87.56 99 LEU A C 1
ATOM 811 O O . LEU A 1 99 ? -9.538 -0.936 7.515 1.00 87.56 99 LEU A O 1
#

Sequence (99 aa):
MHARDWMIELRTHLHDAGWTVSNTAELFEIVCKEIEWDLVHEWSAKTDMLVFWLPSHPGDVNTVADLLYVTRASDGARLDFRSDDVRWQATMKAFVRSL

Radius of gyration: 13.11 Å; chains: 1; bounding box: 34×24×33 Å